Protein AF-E2E2U5-F1 (afdb_monomer_lite)

Organism: NCBI:txid121426

Sequence (62 aa):
PPSVSISLVPSSSRPGTSRLLCSVMDFYPAHIQVRWFQGQQELSGHVVATDVVPNGDWSYQL

Radius of gyration: 13.37 Å; chains: 1; bounding box: 34×26×35 Å

Foldseek 3Di:
DKDWDWDWAQDPVDHPDIDIDIKIWFDPDQDDDDWDDDVPDTDDPPDDDDDWADPVPNIIMD

Structure (mmCIF, N/CA/C/O backbone):
data_AF-E2E2U5-F1
#
_entry.id   AF-E2E2U5-F1
#
loop_
_atom_site.group_PDB
_atom_site.id
_atom_site.type_symbol
_atom_site.label_atom_id
_atom_site.label_alt_id
_atom_site.label_comp_id
_atom_site.label_asym_id
_atom_site.label_entity_id
_atom_site.label_seq_id
_atom_site.pdbx_PDB_ins_code
_atom_site.Cartn_x
_atom_site.Cartn_y
_atom_site.Cartn_z
_atom_site.occupancy
_atom_site.B_iso_or_equiv
_atom_site.auth_seq_id
_atom_site.auth_comp_id
_atom_site.auth_asym_id
_atom_site.auth_atom_id
_atom_site.pdbx_PDB_model_num
ATOM 1 N N . PRO A 1 1 ? 0.571 -12.890 -7.792 1.00 83.50 1 PRO A N 1
ATOM 2 C CA . PRO A 1 1 ? -0.663 -12.416 -7.117 1.00 83.50 1 PRO A CA 1
ATOM 3 C C . PRO A 1 1 ? -0.239 -11.486 -5.979 1.00 83.50 1 PRO A C 1
ATOM 5 O O . PRO A 1 1 ? 0.823 -11.750 -5.427 1.00 83.50 1 PRO A O 1
ATOM 8 N N . PRO A 1 2 ? -0.994 -10.422 -5.665 1.00 93.62 2 PRO A N 1
ATOM 9 C CA . PRO A 1 2 ? -0.585 -9.460 -4.646 1.00 93.62 2 PRO A CA 1
ATOM 10 C C . PRO A 1 2 ? -0.468 -10.110 -3.265 1.00 93.62 2 PRO A C 1
ATOM 12 O O . PRO A 1 2 ? -1.323 -10.914 -2.882 1.00 93.62 2 PRO A O 1
ATOM 15 N N . SER A 1 3 ? 0.539 -9.701 -2.501 1.00 96.00 3 SER A N 1
ATOM 16 C CA . SER A 1 3 ? 0.639 -9.985 -1.069 1.00 96.00 3 SER A CA 1
ATOM 17 C C . SER A 1 3 ? -0.063 -8.863 -0.304 1.00 96.00 3 SER A C 1
ATOM 19 O O . SER A 1 3 ? 0.299 -7.700 -0.459 1.00 96.00 3 SER A O 1
ATOM 21 N N . VAL A 1 4 ? -1.075 -9.187 0.506 1.00 96.19 4 VAL A N 1
ATOM 22 C CA . VAL A 1 4 ? -1.872 -8.189 1.241 1.00 96.19 4 VAL A CA 1
ATOM 23 C C . VAL A 1 4 ? -1.705 -8.384 2.741 1.00 96.19 4 VAL A C 1
ATOM 25 O O . VAL A 1 4 ? -1.877 -9.492 3.248 1.00 96.19 4 VAL A O 1
ATOM 28 N N . SER A 1 5 ? -1.416 -7.298 3.455 1.00 96.75 5 SER A N 1
ATOM 29 C CA . SER A 1 5 ? -1.339 -7.279 4.916 1.00 96.75 5 SER A CA 1
ATOM 30 C C . SER A 1 5 ? -2.161 -6.130 5.485 1.00 96.75 5 SER A C 1
ATOM 32 O O . SER A 1 5 ? -2.125 -5.017 4.963 1.00 96.75 5 SER A O 1
ATOM 34 N N . ILE A 1 6 ? -2.897 -6.398 6.566 1.00 95.31 6 ILE A N 1
ATOM 35 C CA . ILE A 1 6 ? -3.677 -5.393 7.290 1.00 95.31 6 ILE A CA 1
ATOM 36 C C . ILE A 1 6 ? -3.140 -5.298 8.713 1.00 95.31 6 ILE A C 1
ATOM 38 O O . ILE A 1 6 ? -3.074 -6.299 9.425 1.00 95.31 6 ILE A O 1
ATOM 42 N N . SER A 1 7 ? -2.789 -4.089 9.142 1.00 94.75 7 SER A N 1
ATOM 43 C CA . SER A 1 7 ? -2.300 -3.829 10.496 1.00 94.75 7 SER A CA 1
ATOM 44 C C . SER A 1 7 ? -2.996 -2.633 11.141 1.00 94.75 7 SER A C 1
ATOM 46 O O . SER A 1 7 ? -3.492 -1.729 10.468 1.00 94.75 7 SER A O 1
ATOM 48 N N . LEU A 1 8 ? -3.060 -2.645 12.473 1.00 93.81 8 LEU A N 1
ATOM 49 C CA . LEU A 1 8 ? -3.566 -1.532 13.265 1.00 93.81 8 LEU A CA 1
ATOM 50 C C . LEU A 1 8 ? -2.394 -0.612 13.627 1.00 93.81 8 LEU A C 1
ATOM 52 O O . LEU A 1 8 ? -1.470 -1.036 14.318 1.00 93.81 8 LEU A O 1
ATOM 56 N N . VAL A 1 9 ? -2.446 0.647 13.201 1.00 92.44 9 VAL A N 1
ATOM 57 C CA . VAL A 1 9 ? -1.397 1.642 13.464 1.00 92.44 9 VAL A CA 1
ATOM 58 C C . VAL A 1 9 ? -1.934 2.802 14.308 1.00 92.44 9 VAL A C 1
ATOM 60 O O . VAL A 1 9 ? -3.096 3.191 14.151 1.00 92.44 9 VAL A O 1
ATOM 63 N N . PRO A 1 10 ? -1.136 3.386 15.219 1.00 89.62 10 PRO A N 1
ATOM 64 C CA . PRO A 1 10 ? -1.538 4.584 15.948 1.00 89.62 10 PRO A CA 1
ATOM 65 C C . PRO A 1 10 ? -1.861 5.743 14.997 1.00 89.62 10 PRO A C 1
ATOM 67 O O . PRO A 1 10 ? -1.127 6.030 14.052 1.00 89.62 10 PRO A O 1
ATOM 70 N N . SER A 1 11 ? -2.967 6.437 15.252 1.00 85.12 11 SER A N 1
ATOM 71 C CA . SER A 1 11 ? -3.355 7.626 14.498 1.00 85.12 11 SER A CA 1
ATOM 72 C C . SER A 1 11 ? -2.490 8.816 14.907 1.00 85.12 11 SER A C 1
ATOM 74 O O . SER A 1 11 ? -2.585 9.304 16.033 1.00 85.12 11 SER A O 1
ATOM 76 N N . SER A 1 12 ? -1.700 9.347 13.974 1.00 78.31 12 SER A N 1
ATOM 77 C CA . SER A 1 12 ? -0.909 10.566 14.194 1.00 78.31 12 SER A CA 1
ATOM 78 C C . SER A 1 12 ? -1.757 11.826 14.400 1.00 78.31 12 SER A C 1
ATOM 80 O O . SER A 1 12 ? -1.279 12.795 14.979 1.00 78.31 12 SER A O 1
ATOM 82 N N . SER A 1 13 ? -3.017 11.835 13.946 1.00 77.62 13 SER A N 1
ATOM 83 C CA . SER A 1 13 ? -3.848 13.046 13.988 1.00 77.62 13 SER A CA 1
ATOM 84 C C . SER A 1 13 ? -4.680 13.162 15.262 1.00 77.62 13 SER A C 1
ATOM 86 O O . SER A 1 13 ? -5.231 14.227 15.526 1.00 77.62 13 SER A O 1
ATOM 88 N N . ARG A 1 14 ? -4.875 12.063 16.002 1.00 78.75 14 ARG A N 1
ATOM 89 C CA . ARG A 1 14 ? -5.694 12.071 17.216 1.00 78.75 14 ARG A CA 1
ATOM 90 C C . ARG A 1 14 ?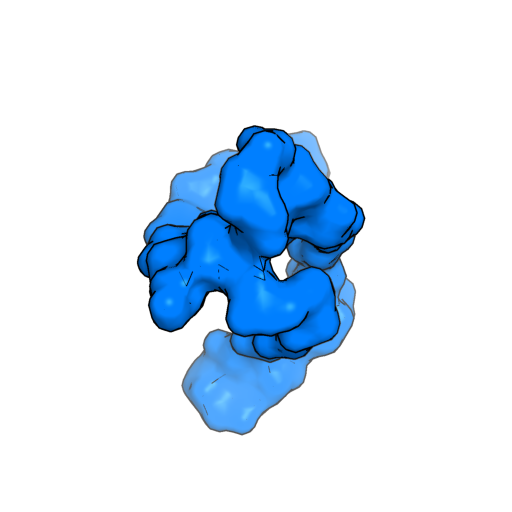 -5.184 11.028 18.218 1.00 78.75 14 ARG A C 1
ATOM 92 O O . ARG A 1 14 ? -5.400 9.831 17.995 1.00 78.75 14 ARG A O 1
ATOM 99 N N . PRO A 1 15 ? -4.544 11.468 19.318 1.00 83.12 15 PRO A N 1
ATOM 100 C CA . PRO A 1 15 ? -4.062 10.581 20.371 1.00 83.12 15 PRO A CA 1
ATOM 101 C C . PRO A 1 15 ? -5.174 9.659 20.880 1.00 8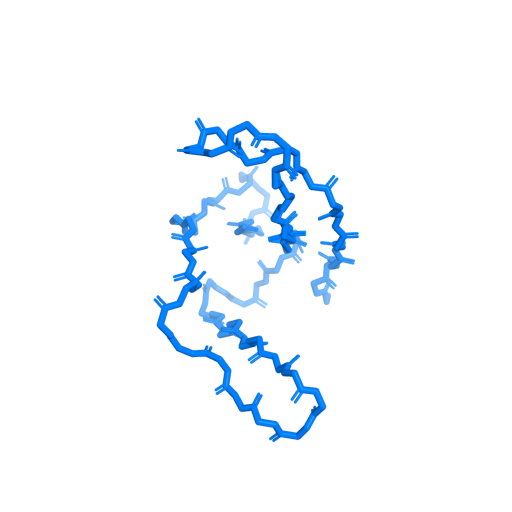3.12 15 PRO A C 1
ATOM 103 O O . PRO A 1 15 ? -6.320 10.083 21.029 1.00 83.12 15 PRO A O 1
ATOM 106 N N . GLY A 1 16 ? -4.844 8.388 21.112 1.00 83.06 16 GLY A N 1
ATOM 107 C CA . GLY A 1 16 ? -5.803 7.380 21.575 1.00 83.06 16 GLY A CA 1
ATOM 108 C C . GLY A 1 16 ? -6.734 6.816 20.494 1.00 83.06 16 GLY A C 1
ATOM 109 O O . GLY A 1 16 ? -7.627 6.041 20.820 1.00 83.06 16 GLY A O 1
ATOM 110 N N . THR A 1 17 ? -6.540 7.170 19.218 1.00 87.00 17 THR A N 1
ATOM 111 C CA . THR A 1 17 ? -7.216 6.499 18.095 1.00 87.00 17 THR A CA 1
ATOM 112 C C . THR A 1 17 ? -6.231 5.691 17.263 1.00 87.00 17 THR A C 1
ATOM 114 O O . THR A 1 17 ? -5.047 6.020 17.181 1.00 87.00 17 THR A O 1
ATOM 117 N N . SER A 1 18 ? -6.731 4.641 16.623 1.00 89.00 18 SER A N 1
ATOM 118 C CA . SER A 1 18 ? -5.965 3.796 15.713 1.00 89.00 18 SER A CA 1
ATOM 119 C C . SER A 1 18 ? -6.557 3.851 14.311 1.00 89.00 18 SER A C 1
ATOM 121 O O . SER A 1 18 ? -7.738 4.150 14.133 1.00 89.00 18 SER A O 1
ATOM 123 N N . ARG A 1 19 ? -5.729 3.565 13.312 1.00 89.56 19 ARG A N 1
ATOM 124 C CA . ARG A 1 19 ? -6.112 3.430 11.907 1.00 89.56 19 ARG A CA 1
ATOM 125 C C . ARG A 1 19 ? -5.765 2.038 11.415 1.00 89.56 19 ARG A C 1
ATOM 127 O O . ARG A 1 19 ? -4.847 1.410 11.934 1.00 89.56 19 ARG A O 1
ATOM 134 N N . LEU A 1 20 ? -6.492 1.579 10.408 1.00 92.25 20 LEU A N 1
ATOM 135 C CA . LEU A 1 20 ? -6.117 0.389 9.662 1.00 92.25 20 LEU A CA 1
ATOM 136 C C . LEU A 1 20 ? -5.195 0.806 8.518 1.00 92.25 20 LEU A C 1
ATOM 138 O O . LEU A 1 20 ? -5.501 1.747 7.787 1.00 92.25 20 LEU A O 1
ATOM 142 N N . LEU A 1 21 ? -4.077 0.107 8.388 1.00 93.25 21 LEU A N 1
ATOM 143 C CA . LEU A 1 21 ? -3.156 0.208 7.268 1.00 93.25 21 LEU A CA 1
ATOM 144 C C . LEU A 1 21 ? -3.290 -1.071 6.444 1.00 93.25 21 LEU A C 1
ATOM 146 O O . LEU A 1 21 ? -3.125 -2.160 6.990 1.00 93.25 21 LEU A O 1
ATOM 150 N N . CYS A 1 22 ? -3.606 -0.933 5.158 1.00 94.62 22 CYS A N 1
ATOM 151 C CA . CYS A 1 22 ? -3.556 -2.023 4.190 1.00 94.62 22 CYS A CA 1
ATOM 152 C C . CYS A 1 22 ? -2.322 -1.800 3.326 1.00 94.62 22 CYS A C 1
ATOM 154 O O . CYS A 1 22 ? -2.209 -0.744 2.712 1.00 94.62 22 CYS A O 1
ATOM 156 N N . SER A 1 23 ? -1.422 -2.774 3.315 1.00 95.56 23 SER A N 1
ATOM 157 C CA . SER A 1 23 ? -0.238 -2.783 2.463 1.00 95.56 23 SER A CA 1
ATOM 158 C C . SER A 1 23 ? -0.419 -3.844 1.393 1.00 95.56 23 SER A C 1
ATOM 160 O O . SER A 1 23 ? -0.742 -4.994 1.716 1.00 95.56 23 SER A O 1
ATOM 162 N N . VAL A 1 24 ? -0.216 -3.460 0.135 1.00 96.75 24 VAL A N 1
ATOM 163 C CA . VAL A 1 24 ? -0.314 -4.363 -1.012 1.00 96.75 24 VAL A CA 1
ATOM 164 C C . VAL A 1 24 ? 1.024 -4.401 -1.732 1.00 96.75 24 VAL A C 1
ATOM 166 O O . VAL A 1 24 ? 1.486 -3.387 -2.237 1.00 96.75 24 VAL A O 1
ATOM 169 N N . MET A 1 25 ? 1.632 -5.580 -1.803 1.00 96.56 25 MET A N 1
ATOM 170 C CA . MET A 1 25 ? 2.970 -5.786 -2.357 1.00 96.56 25 MET A CA 1
ATOM 171 C C . MET A 1 25 ? 2.928 -6.730 -3.559 1.00 96.56 25 MET A C 1
ATOM 173 O O . MET A 1 25 ? 1.970 -7.489 -3.740 1.00 96.56 25 MET A O 1
ATOM 177 N N . ASP A 1 26 ? 4.001 -6.711 -4.346 1.00 96.19 26 ASP A N 1
ATOM 178 C CA . ASP A 1 26 ? 4.309 -7.685 -5.397 1.00 96.19 26 ASP A CA 1
ATOM 179 C C . ASP A 1 26 ? 3.212 -7.825 -6.469 1.00 96.19 26 ASP A C 1
ATOM 181 O O . ASP A 1 26 ? 2.959 -8.910 -7.007 1.00 96.19 26 ASP A O 1
ATOM 185 N N . PHE A 1 27 ? 2.517 -6.725 -6.778 1.00 96.44 27 PHE A N 1
ATOM 186 C CA . PHE A 1 27 ? 1.441 -6.733 -7.767 1.00 96.44 27 PHE A CA 1
ATOM 187 C C . PHE A 1 27 ? 1.901 -6.242 -9.138 1.00 96.44 27 PHE A C 1
ATOM 189 O O . PHE A 1 27 ? 2.775 -5.390 -9.262 1.00 96.44 27 PHE A O 1
ATOM 196 N N . TYR A 1 28 ? 1.292 -6.802 -10.181 1.00 95.69 28 TYR A N 1
ATOM 197 C CA . TYR A 1 28 ? 1.472 -6.417 -11.577 1.00 95.69 28 TYR A CA 1
ATOM 198 C C . TYR A 1 28 ? 0.212 -6.814 -12.366 1.00 95.69 28 TYR A C 1
ATOM 200 O O . TYR A 1 28 ? -0.308 -7.911 -12.131 1.00 95.69 28 TYR A O 1
ATOM 208 N N . PRO A 1 29 ? -0.279 -5.996 -13.317 1.00 94.50 29 PRO A N 1
ATOM 209 C CA . PRO A 1 29 ? 0.209 -4.664 -13.703 1.00 94.50 29 PRO A CA 1
ATOM 210 C C . PRO A 1 29 ? -0.080 -3.586 -12.639 1.00 94.50 29 PRO A C 1
ATOM 212 O O . PRO A 1 29 ? -0.751 -3.856 -11.649 1.00 94.50 29 PRO A O 1
ATOM 215 N N . ALA A 1 30 ? 0.403 -2.356 -12.853 1.00 93.12 30 ALA A N 1
ATOM 216 C CA . ALA A 1 30 ? 0.309 -1.243 -11.891 1.00 93.12 30 ALA A CA 1
ATOM 217 C C . ALA A 1 30 ? -1.125 -0.812 -11.520 1.00 93.12 30 ALA A C 1
ATOM 219 O O . ALA A 1 30 ? -1.328 -0.091 -10.546 1.00 93.12 30 ALA A O 1
ATOM 220 N N . HIS A 1 31 ? -2.124 -1.197 -12.318 1.00 92.81 31 HIS A N 1
ATOM 221 C CA . HIS A 1 31 ? -3.506 -0.797 -12.093 1.00 92.81 31 HIS A CA 1
ATOM 222 C C . HIS A 1 31 ? -4.150 -1.643 -10.987 1.00 92.81 31 HIS A C 1
ATOM 224 O O . HIS A 1 31 ? -4.407 -2.834 -11.175 1.00 92.81 31 HIS A O 1
ATOM 230 N N . ILE A 1 32 ? -4.467 -1.006 -9.858 1.00 92.12 32 ILE A N 1
ATOM 231 C CA . ILE A 1 32 ? -5.077 -1.634 -8.684 1.00 92.12 32 ILE A CA 1
ATOM 232 C C . ILE A 1 32 ? -6.226 -0.783 -8.129 1.00 92.12 32 ILE A C 1
ATOM 234 O O . ILE A 1 32 ? -6.236 0.438 -8.263 1.00 92.12 32 ILE A O 1
ATOM 238 N N . GLN A 1 33 ? -7.195 -1.436 -7.483 1.00 91.44 33 GLN A N 1
ATOM 239 C CA . GLN A 1 33 ? -8.263 -0.781 -6.733 1.00 91.44 33 GLN A CA 1
ATOM 240 C C . GLN A 1 33 ? -8.367 -1.395 -5.334 1.00 91.44 33 GLN A C 1
ATOM 242 O O . GLN A 1 33 ? -8.620 -2.592 -5.196 1.00 91.44 33 GLN A O 1
ATOM 247 N N . VAL A 1 34 ? -8.224 -0.566 -4.300 1.00 92.00 34 VAL A N 1
ATOM 248 C CA . VAL A 1 34 ? -8.427 -0.956 -2.898 1.00 92.00 34 VAL A CA 1
ATOM 249 C C . VAL A 1 34 ? -9.708 -0.309 -2.388 1.00 92.00 34 VAL A C 1
ATOM 251 O O . VAL A 1 34 ? -9.917 0.889 -2.563 1.00 92.00 34 VAL A O 1
ATOM 254 N N . ARG A 1 35 ? -10.579 -1.107 -1.764 1.00 92.56 35 ARG A N 1
ATOM 255 C CA . ARG A 1 35 ? -11.848 -0.656 -1.181 1.00 92.56 35 ARG A CA 1
ATOM 256 C C . ARG A 1 35 ? -11.967 -1.158 0.247 1.00 92.56 35 ARG A C 1
ATOM 258 O O . ARG A 1 35 ? -11.704 -2.329 0.513 1.00 92.56 35 ARG A O 1
ATOM 265 N N . TRP A 1 36 ? -12.379 -0.275 1.146 1.00 92.31 36 TRP A N 1
ATOM 266 C CA . TRP A 1 36 ? -12.624 -0.610 2.544 1.00 92.31 36 TRP A CA 1
ATOM 267 C C . TRP A 1 36 ? -14.109 -0.811 2.783 1.00 92.31 36 TRP A C 1
ATOM 269 O O . TRP A 1 36 ? -14.927 -0.032 2.300 1.00 92.31 36 TRP A O 1
ATOM 279 N N . PHE A 1 37 ? -14.446 -1.827 3.569 1.00 92.94 37 PHE A N 1
ATOM 280 C CA . PHE A 1 37 ? -15.822 -2.134 3.930 1.00 92.94 37 PHE A CA 1
ATOM 281 C C . PHE A 1 37 ? -15.963 -2.244 5.444 1.00 92.94 37 PHE A C 1
ATOM 283 O O . PHE A 1 37 ? -15.124 -2.847 6.113 1.00 92.94 37 PHE A O 1
ATOM 290 N N . GLN A 1 38 ? -17.056 -1.701 5.972 1.00 90.38 38 GLN A N 1
ATOM 291 C CA . GLN A 1 38 ? -17.530 -1.995 7.318 1.00 90.38 38 GLN A CA 1
ATOM 292 C C . GLN A 1 38 ? -18.797 -2.841 7.194 1.00 90.38 38 GLN A C 1
ATOM 294 O O . GLN A 1 38 ? -19.872 -2.344 6.854 1.00 90.38 38 GLN A O 1
ATOM 299 N N . GLY A 1 39 ? -18.660 -4.151 7.407 1.00 90.88 39 GLY A N 1
ATOM 300 C CA . GLY A 1 39 ? -19.708 -5.101 7.035 1.00 90.88 39 GLY A CA 1
ATOM 301 C C . GLY A 1 39 ? -19.907 -5.101 5.518 1.00 90.88 39 GLY A C 1
ATOM 302 O O . GLY A 1 39 ? -18.984 -5.426 4.779 1.00 90.88 39 GLY A O 1
ATOM 303 N N . GLN A 1 40 ? -21.098 -4.719 5.054 1.00 93.50 40 GLN A N 1
ATOM 304 C CA . GLN A 1 40 ? -21.436 -4.651 3.624 1.00 93.50 40 GLN A CA 1
ATOM 305 C C . GLN A 1 40 ? -21.354 -3.232 3.039 1.00 93.50 40 GLN A C 1
ATOM 307 O O . GLN A 1 40 ? -21.571 -3.050 1.844 1.00 93.50 40 GLN A O 1
ATOM 312 N N . GLN A 1 41 ? -21.060 -2.223 3.863 1.00 94.00 41 GLN A N 1
ATOM 313 C CA . GLN A 1 41 ? -21.030 -0.828 3.436 1.00 94.00 41 GLN A CA 1
ATOM 314 C C . GLN A 1 41 ? -19.610 -0.406 3.051 1.00 94.00 41 GLN A C 1
ATOM 316 O O . GLN A 1 41 ? -18.686 -0.539 3.854 1.00 94.00 41 GLN A O 1
ATOM 321 N N . GLU A 1 42 ? -19.446 0.122 1.838 1.00 93.25 42 GLU A N 1
ATOM 322 C CA . GLU A 1 42 ? -18.179 0.695 1.372 1.00 93.25 42 GLU A CA 1
ATOM 323 C C . GLU A 1 42 ? -17.890 2.024 2.091 1.00 93.25 42 GLU A C 1
ATOM 325 O O . GLU A 1 42 ? -18.759 2.893 2.203 1.00 93.25 42 GLU A O 1
ATOM 330 N N . LEU A 1 43 ? -16.664 2.178 2.590 1.00 90.75 43 LEU A N 1
ATOM 331 C CA . LEU A 1 43 ? -16.184 3.382 3.263 1.00 90.75 43 LEU A CA 1
ATOM 332 C C . LEU A 1 43 ? -15.426 4.273 2.272 1.00 90.75 43 LEU A C 1
ATOM 334 O O . LEU A 1 43 ? -14.449 3.835 1.671 1.00 90.75 43 LEU A O 1
ATOM 338 N N . SER A 1 44 ? -15.824 5.542 2.162 1.00 83.06 44 SER A N 1
ATOM 339 C CA . SER A 1 44 ? -15.201 6.520 1.251 1.00 83.06 44 SER A CA 1
ATOM 340 C C . SER A 1 44 ? -14.637 7.768 1.947 1.00 83.06 44 SER A C 1
ATOM 342 O O . SER A 1 44 ? -13.659 8.338 1.479 1.00 83.06 44 SER A O 1
ATOM 344 N N . GLY A 1 45 ? -15.195 8.188 3.090 1.00 75.81 45 GLY A N 1
ATOM 345 C CA . GLY A 1 45 ? -14.867 9.479 3.723 1.00 75.81 45 GLY A CA 1
ATOM 346 C C . GLY A 1 45 ? -13.580 9.537 4.560 1.00 75.81 45 GLY A C 1
ATOM 347 O O . GLY A 1 45 ? -13.180 10.619 4.983 1.00 75.81 45 GLY A O 1
ATOM 348 N N . HIS A 1 46 ? -12.933 8.398 4.829 1.00 77.75 46 HIS A N 1
ATOM 349 C CA . HIS A 1 46 ? -11.794 8.306 5.760 1.00 77.75 46 HIS A CA 1
ATOM 350 C C . HIS A 1 46 ? -10.686 7.359 5.287 1.00 77.75 46 HIS A C 1
ATOM 352 O O . HIS A 1 46 ? -9.864 6.908 6.085 1.00 77.75 46 HIS A O 1
ATOM 358 N N . VAL A 1 47 ? -10.678 7.045 3.994 1.00 84.81 47 VAL A N 1
ATOM 359 C CA . VAL A 1 47 ? -9.658 6.204 3.373 1.00 84.81 47 VAL A CA 1
ATOM 360 C C . VAL A 1 47 ? -8.614 7.110 2.744 1.00 84.81 47 VAL A C 1
ATOM 362 O O . VAL A 1 47 ? -8.948 8.016 1.986 1.00 84.81 47 VAL A O 1
ATOM 365 N N . VAL A 1 48 ? -7.351 6.856 3.061 1.00 86.81 48 VAL A N 1
ATOM 366 C CA . VAL A 1 48 ? -6.212 7.510 2.420 1.00 86.81 48 VAL A CA 1
ATOM 367 C C . VAL A 1 48 ? -5.380 6.414 1.776 1.00 86.81 48 VAL A C 1
ATOM 369 O O . VAL A 1 48 ? -5.018 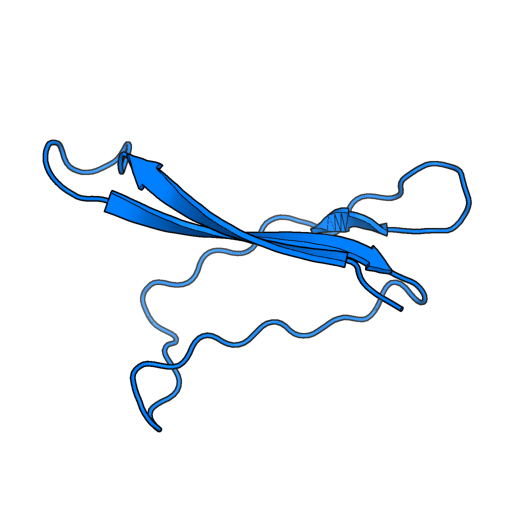5.452 2.451 1.00 86.81 48 VAL A O 1
ATOM 372 N N . ALA A 1 49 ? -5.122 6.555 0.480 1.00 87.69 49 ALA A N 1
ATOM 373 C CA . ALA A 1 49 ? -4.203 5.703 -0.258 1.00 87.69 49 ALA A CA 1
ATOM 374 C C . ALA A 1 49 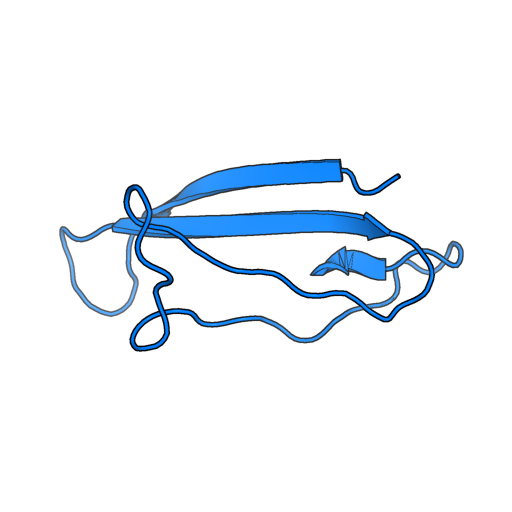? -2.916 6.480 -0.542 1.00 87.69 49 ALA A C 1
ATOM 376 O O . ALA A 1 49 ? -2.950 7.688 -0.787 1.00 87.69 49 ALA A O 1
ATOM 377 N N . THR A 1 50 ? -1.799 5.775 -0.478 1.00 90.69 50 THR A N 1
ATOM 378 C CA . THR A 1 50 ? -0.489 6.223 -0.942 1.00 90.69 50 THR A CA 1
ATOM 379 C C . THR A 1 50 ? -0.364 6.028 -2.450 1.00 90.69 50 THR A C 1
ATOM 381 O O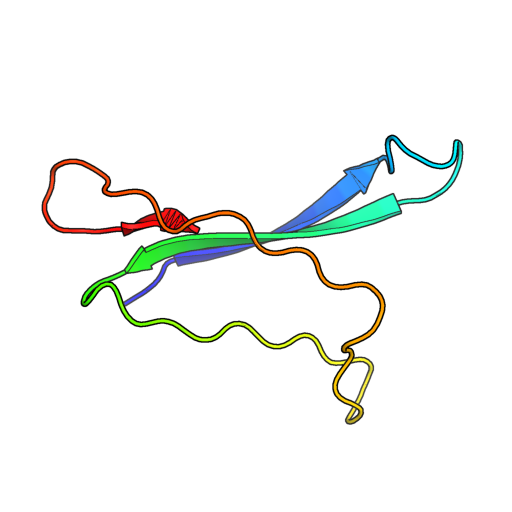 . THR A 1 50 ? -1.146 5.299 -3.065 1.00 90.69 50 THR A O 1
ATOM 384 N N . ASP A 1 51 ? 0.611 6.707 -3.052 1.00 93.56 51 ASP A N 1
ATOM 385 C CA . ASP A 1 51 ? 0.943 6.488 -4.456 1.00 93.56 51 ASP A CA 1
ATOM 386 C C . ASP A 1 51 ? 1.452 5.060 -4.674 1.00 93.56 51 ASP A C 1
ATOM 388 O O . ASP A 1 51 ? 2.106 4.475 -3.810 1.00 93.56 51 ASP A O 1
ATOM 392 N N . VAL A 1 52 ? 1.185 4.515 -5.860 1.00 96.06 52 VAL A N 1
ATOM 393 C CA . VAL A 1 52 ? 1.755 3.235 -6.285 1.00 96.06 52 VAL A CA 1
ATOM 394 C C . VAL A 1 52 ? 3.235 3.426 -6.609 1.00 96.06 52 VAL A C 1
ATOM 396 O O . VAL A 1 52 ? 3.592 4.246 -7.458 1.00 96.06 52 VAL A O 1
ATOM 399 N N . VAL A 1 53 ? 4.098 2.635 -5.975 1.00 97.12 53 VAL A N 1
ATOM 400 C CA . VAL A 1 53 ? 5.558 2.727 -6.115 1.00 97.12 53 VAL A CA 1
ATOM 401 C C . VAL A 1 53 ? 6.103 1.469 -6.807 1.00 97.12 53 VAL A C 1
ATOM 403 O O . VAL A 1 53 ? 5.690 0.365 -6.462 1.00 97.12 53 VAL A O 1
ATOM 406 N N . PRO A 1 54 ? 7.018 1.580 -7.788 1.00 96.69 54 PRO A N 1
ATOM 407 C CA . PRO A 1 54 ? 7.671 0.420 -8.396 1.00 96.69 54 PRO A CA 1
ATOM 408 C C . PRO A 1 54 ? 8.743 -0.191 -7.475 1.00 96.69 54 PRO A C 1
ATOM 410 O O . PRO A 1 54 ? 9.503 0.535 -6.836 1.00 96.69 54 PRO A O 1
ATOM 413 N N . ASN A 1 55 ? 8.860 -1.522 -7.476 1.00 95.94 55 ASN A N 1
ATOM 414 C CA . ASN A 1 55 ? 9.811 -2.271 -6.637 1.00 95.94 55 ASN A CA 1
ATOM 415 C C . ASN A 1 55 ? 11.186 -2.497 -7.297 1.00 95.94 55 ASN A C 1
ATOM 417 O O . ASN A 1 55 ? 12.135 -2.910 -6.637 1.00 95.94 55 ASN A O 1
ATOM 421 N N . GLY A 1 56 ? 11.319 -2.220 -8.599 1.00 95.19 56 GLY A N 1
ATOM 422 C CA . GLY A 1 56 ? 12.562 -2.427 -9.361 1.00 95.19 56 GLY A CA 1
ATOM 423 C C . GLY A 1 56 ? 12.717 -3.823 -9.980 1.00 95.19 56 GLY A C 1
ATOM 424 O O . GLY A 1 56 ? 13.629 -4.035 -10.773 1.00 95.19 56 GLY A O 1
ATOM 425 N N . ASP A 1 57 ? 11.790 -4.740 -9.702 1.00 95.31 57 ASP A N 1
ATOM 426 C CA . ASP A 1 57 ? 11.713 -6.108 -10.240 1.00 95.31 57 ASP A CA 1
ATOM 427 C C . ASP A 1 57 ? 10.459 -6.331 -11.115 1.00 95.31 57 ASP A C 1
ATOM 429 O O . ASP A 1 57 ? 9.962 -7.444 -11.260 1.00 95.31 57 ASP A O 1
ATOM 433 N N . TRP A 1 58 ? 9.951 -5.239 -11.697 1.00 93.19 58 TRP A N 1
ATOM 434 C CA . TRP A 1 58 ? 8.720 -5.145 -12.501 1.00 93.19 58 TRP A CA 1
ATOM 435 C C . TRP A 1 58 ? 7.417 -5.213 -11.701 1.00 93.19 58 TRP A C 1
ATOM 437 O O . TRP A 1 58 ? 6.357 -4.996 -12.284 1.00 93.19 58 TRP A O 1
ATOM 447 N N . SER A 1 59 ? 7.471 -5.450 -10.390 1.00 97.00 59 SER A N 1
ATOM 448 C CA . SER A 1 59 ? 6.302 -5.381 -9.514 1.00 97.00 59 SER A CA 1
ATOM 449 C C . SER A 1 59 ? 6.127 -3.996 -8.874 1.00 97.00 59 SER A C 1
ATOM 451 O O . SER A 1 59 ? 6.994 -3.118 -8.976 1.00 97.00 59 SER A O 1
ATOM 453 N N . TYR A 1 60 ? 4.972 -3.790 -8.243 1.00 97.06 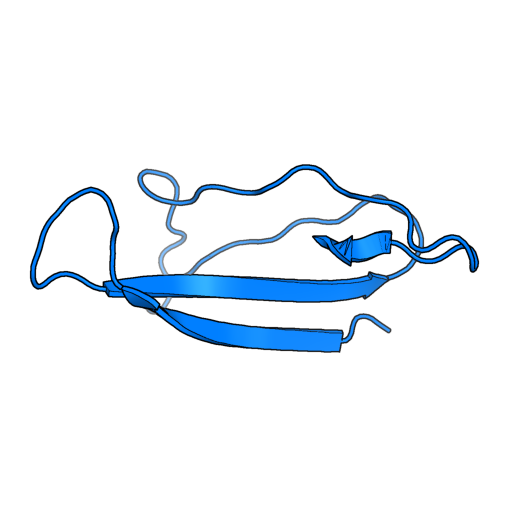60 TYR A N 1
ATOM 454 C CA . TYR A 1 60 ? 4.572 -2.545 -7.592 1.00 97.06 60 TYR A CA 1
ATOM 455 C C . TYR A 1 60 ? 4.127 -2.786 -6.143 1.00 97.06 60 TYR A C 1
ATOM 457 O O . TYR A 1 60 ? 3.795 -3.911 -5.755 1.00 97.06 60 TYR A O 1
ATOM 465 N N . GLN A 1 61 ? 4.098 -1.708 -5.361 1.00 96.19 61 GLN A N 1
ATOM 466 C CA . GLN A 1 61 ? 3.597 -1.658 -3.989 1.00 96.19 61 GLN A CA 1
ATOM 467 C C . GLN A 1 61 ? 2.687 -0.442 -3.765 1.00 96.19 61 GLN A C 1
ATOM 469 O O . GLN A 1 61 ? 2.823 0.576 -4.450 1.00 96.19 61 GLN A O 1
ATOM 474 N N . LEU A 1 62 ? 1.756 -0.577 -2.821 1.00 94.25 62 LEU A N 1
ATOM 475 C CA . LEU A 1 62 ? 0.802 0.444 -2.386 1.00 94.25 62 LEU A CA 1
ATOM 476 C C . LEU A 1 62 ? 0.663 0.415 -0.861 1.00 94.25 62 LEU A C 1
ATOM 478 O O . LEU A 1 62 ? 0.440 -0.691 -0.306 1.00 94.25 62 LEU A O 1
#

pLDDT: mean 91.32, std 5.55, range [75.81, 97.12]

Secondary structure (DSSP, 8-state):
--EEEEEEEE-TTSTT-EEEEEEEESBSSS-----EEETTEEE-TT---PPPEE-SSS-EE-

InterPro domains:
  IPR003597 Immunoglobulin C1-set [PF07654] (15-62)
  IPR007110 Immunoglobulin-like domain [PS50835] (2-62)
  IPR013783 Immunoglobulin-like fold [G3DSA:2.60.40.10] (6-62)
  IPR036179 Immunoglobulin-like domain superfamily [SSF48726] (1-62)
  IPR050160 Major Histocompatibility Complex/Immunoglobulin [PTHR19944] (1-61)